Protein AF-A0A2S2NS98-F1 (afdb_monomer_lite)

Secondary structure (DSSP, 8-state):
-PPPP-----HHHHHHHHHHHHH-GGGT-TTSTTTT-HHHHHHHHHHHHHHHT-TT--HHHHHHHHHHHHHHHHHHHHHHHHHHHHHHHS-TTS--PPPP----TTHHHHIIIIITTHHHHHTT-HHHHHHHHHHHHHHH-

Sequence (141 aa):
MSSVINVRLNEKMTLQFVELYRDQRVLWDKEHEAYNKRTERLRAYRRIAEAMSVEGLGVPEVASKIKNIRSTYLQELKKIKDSAQRHLVQSEEEVASAPYVPKLLWFSILDSMIGGAAVKRLYSSPSTADMLVSRMRRLYF

InterPro domains:
  IPR006578 MADF domain [PF10545] (17-88)
  IPR006578 MADF domain [PS51029] (16-112)

pLDDT: mean 80.67, std 16.83, range [39.47, 98.38]

Foldseek 3Di:
DDDQDQDDDDQVLLLVLLVLVLVLCLPAPPPPPCVVPPVSLQVSLQSSQVVSVDPSSHSVNSVVSVVVVLVVLLVLLVQQLVLVVVQVPDPPPDDNDDGDDDPRPSNVVCCVRQVNCQVVCVVVDSVSSVCSSVVSVVRPD

Organism: Schizaphis graminum (NCBI:txid13262)

Structure (mmCIF, N/CA/C/O backbone):
data_AF-A0A2S2NS98-F1
#
_entry.id   AF-A0A2S2NS98-F1
#
loop_
_atom_site.group_PDB
_atom_site.id
_atom_site.type_symbol
_atom_site.label_atom_id
_atom_site.label_alt_id
_atom_site.label_comp_id
_atom_site.label_asym_id
_atom_site.label_entity_id
_atom_site.label_seq_id
_atom_site.pdbx_PDB_ins_code
_atom_site.Cartn_x
_atom_site.Cartn_y
_atom_site.Cartn_z
_atom_site.occupancy
_atom_site.B_iso_or_equiv
_atom_site.auth_seq_id
_atom_site.auth_comp_id
_atom_site.auth_asym_id
_atom_site.auth_atom_id
_atom_site.pdbx_PDB_model_num
ATOM 1 N N . MET A 1 1 ? -1.423 15.894 15.702 1.00 39.47 1 MET A N 1
ATOM 2 C CA . MET A 1 1 ? -1.142 14.989 14.567 1.00 39.47 1 MET A CA 1
ATOM 3 C C . MET A 1 1 ? -0.812 13.639 15.168 1.00 39.47 1 MET A C 1
ATOM 5 O O . MET A 1 1 ? 0.141 13.574 15.929 1.00 39.47 1 MET A O 1
ATOM 9 N N . SER A 1 2 ? -1.627 12.609 14.946 1.00 46.81 2 SER A N 1
ATOM 10 C CA . SER A 1 2 ? -1.326 11.276 15.478 1.00 46.81 2 SER A CA 1
ATOM 11 C C . SER A 1 2 ? -0.110 10.720 14.741 1.00 46.81 2 SER A C 1
ATOM 13 O O . SER A 1 2 ? -0.151 10.572 13.519 1.00 46.81 2 SER A O 1
ATOM 15 N N . SER A 1 3 ? 0.982 10.480 15.461 1.00 62.09 3 SER A N 1
ATOM 16 C CA . SER A 1 3 ? 2.179 9.850 14.908 1.00 62.09 3 SER A CA 1
ATOM 17 C C . SER A 1 3 ? 1.834 8.423 14.492 1.00 62.09 3 SER A C 1
ATOM 19 O O . SER A 1 3 ? 1.443 7.619 15.332 1.00 62.09 3 SER A O 1
ATOM 21 N N . VAL A 1 4 ? 1.945 8.124 13.196 1.00 68.44 4 VAL A N 1
ATOM 22 C CA . VAL A 1 4 ? 1.735 6.768 12.672 1.00 68.44 4 VAL A CA 1
ATOM 23 C C . VAL A 1 4 ? 2.849 5.877 13.209 1.00 68.44 4 VAL A C 1
ATOM 25 O O . VAL A 1 4 ? 4.029 6.164 12.989 1.00 68.44 4 VAL A O 1
ATOM 28 N N . ILE A 1 5 ? 2.485 4.806 13.906 1.00 74.94 5 ILE A N 1
ATOM 29 C CA . ILE A 1 5 ? 3.460 3.867 14.467 1.00 74.94 5 ILE A CA 1
ATOM 30 C C . ILE A 1 5 ? 3.998 2.992 13.331 1.00 74.94 5 ILE A C 1
ATOM 32 O O . ILE A 1 5 ? 3.246 2.424 12.540 1.00 74.94 5 ILE A O 1
ATOM 36 N N . ASN A 1 6 ? 5.320 2.865 13.217 1.00 76.62 6 ASN A N 1
ATOM 37 C CA . ASN A 1 6 ? 5.910 1.986 12.209 1.00 76.62 6 ASN A CA 1
ATOM 38 C C . ASN A 1 6 ? 5.904 0.530 12.700 1.00 76.62 6 ASN A C 1
ATOM 40 O O . ASN A 1 6 ? 6.868 0.061 13.304 1.00 76.62 6 ASN A O 1
ATOM 44 N N . VAL A 1 7 ? 4.809 -0.183 12.434 1.00 85.25 7 VAL A N 1
ATOM 45 C CA . VAL A 1 7 ? 4.681 -1.611 12.751 1.00 85.25 7 VAL A CA 1
ATOM 46 C C . VAL A 1 7 ? 5.543 -2.444 11.794 1.00 85.25 7 VAL A C 1
ATOM 48 O O . VAL A 1 7 ? 5.308 -2.507 10.578 1.00 85.25 7 VAL A O 1
ATOM 51 N N . ARG A 1 8 ? 6.558 -3.119 12.344 1.00 88.75 8 ARG A N 1
ATOM 52 C CA . ARG A 1 8 ? 7.454 -3.991 11.576 1.00 88.75 8 ARG A CA 1
ATOM 53 C C . ARG A 1 8 ? 6.799 -5.355 11.355 1.00 88.75 8 ARG A C 1
ATOM 55 O O . ARG A 1 8 ? 6.670 -6.147 12.277 1.00 88.75 8 ARG A O 1
ATOM 62 N N . LEU A 1 9 ? 6.433 -5.636 10.107 1.00 91.12 9 LEU A N 1
ATOM 63 C CA . LEU A 1 9 ? 5.975 -6.958 9.670 1.00 91.12 9 LEU A CA 1
ATOM 64 C C . LEU A 1 9 ? 7.167 -7.757 9.134 1.00 91.12 9 LEU A C 1
ATOM 66 O O . LEU A 1 9 ? 7.980 -7.208 8.387 1.00 91.12 9 LEU A O 1
ATOM 70 N N . ASN A 1 10 ? 7.260 -9.040 9.488 1.00 93.75 10 ASN A N 1
ATOM 71 C CA . ASN A 1 10 ? 8.194 -9.962 8.839 1.00 93.75 10 ASN A CA 1
ATOM 72 C C . ASN A 1 10 ? 7.695 -10.343 7.430 1.00 93.75 10 ASN A C 1
ATOM 74 O O . ASN A 1 10 ? 6.643 -9.881 6.983 1.00 93.75 10 ASN A O 1
ATOM 78 N N . GLU A 1 11 ? 8.450 -11.170 6.710 1.00 93.19 11 GLU A N 1
ATOM 79 C CA . GLU A 1 11 ? 8.116 -11.541 5.332 1.00 93.19 11 GLU A CA 1
ATOM 80 C C . GLU A 1 11 ? 6.763 -12.260 5.215 1.00 93.19 11 GLU A C 1
ATOM 82 O O . GLU A 1 11 ? 5.924 -11.839 4.419 1.00 93.19 11 GLU A O 1
ATOM 87 N N . LYS A 1 12 ? 6.500 -13.266 6.061 1.00 94.88 12 LYS A N 1
ATOM 88 C CA . LYS A 1 12 ? 5.231 -14.014 6.072 1.00 94.88 12 LYS A CA 1
ATOM 89 C C . LYS A 1 12 ? 4.036 -13.112 6.392 1.00 94.88 12 LYS A C 1
ATOM 91 O O . LYS A 1 12 ? 3.016 -13.175 5.716 1.00 94.88 12 LYS A O 1
ATOM 96 N N . MET A 1 13 ? 4.178 -12.229 7.379 1.00 96.25 13 MET A N 1
ATOM 97 C CA . MET A 1 13 ? 3.144 -11.248 7.725 1.00 96.25 13 MET A CA 1
ATOM 98 C C . MET A 1 13 ? 2.938 -10.221 6.609 1.00 96.25 13 MET A C 1
ATOM 100 O O . MET A 1 13 ? 1.824 -9.764 6.384 1.00 96.25 13 MET A O 1
ATOM 104 N N . THR A 1 14 ? 4.003 -9.843 5.899 1.00 96.62 14 THR A N 1
ATOM 105 C CA . THR A 1 14 ? 3.902 -8.928 4.756 1.00 96.62 14 THR A CA 1
ATOM 106 C C . THR A 1 14 ? 3.187 -9.596 3.584 1.00 96.62 14 THR A C 1
ATOM 108 O O . THR A 1 14 ? 2.382 -8.944 2.925 1.00 96.62 14 THR A O 1
ATOM 111 N N . LEU A 1 15 ? 3.430 -10.889 3.353 1.00 96.38 15 LEU A N 1
ATOM 112 C CA . LEU A 1 15 ? 2.698 -11.679 2.366 1.00 96.38 15 LEU A CA 1
ATOM 113 C C . LEU A 1 15 ? 1.199 -11.717 2.696 1.00 96.38 15 LEU A C 1
ATOM 115 O O . LEU A 1 15 ? 0.396 -11.285 1.874 1.00 96.38 15 LEU A O 1
ATOM 119 N N . GLN A 1 16 ? 0.844 -12.097 3.927 1.00 97.44 16 GLN A N 1
ATOM 120 C CA . GLN A 1 16 ? -0.544 -12.098 4.406 1.00 97.44 16 GLN A CA 1
ATOM 121 C C . GLN A 1 16 ? -1.200 -10.713 4.282 1.00 97.44 16 GLN A C 1
ATOM 123 O O . GLN A 1 16 ? -2.332 -10.584 3.823 1.00 97.44 16 GLN A O 1
ATOM 128 N N . PHE A 1 17 ? -0.480 -9.651 4.653 1.00 97.94 17 PHE A N 1
ATOM 129 C CA . PHE A 1 17 ? -0.969 -8.280 4.517 1.00 97.94 17 PHE A CA 1
ATOM 130 C C . PHE A 1 17 ? -1.323 -7.945 3.063 1.00 97.94 17 PHE A C 1
ATOM 132 O O . PHE A 1 17 ? -2.351 -7.323 2.792 1.00 97.94 17 PHE A O 1
ATOM 139 N N . VAL A 1 18 ? -0.464 -8.342 2.122 1.00 96.94 18 VAL A N 1
ATOM 140 C CA . VAL A 1 18 ? -0.672 -8.096 0.695 1.00 96.94 18 VAL A CA 1
ATOM 141 C C . VAL A 1 18 ? -1.844 -8.912 0.146 1.00 96.94 18 VAL A C 1
ATOM 143 O O . VAL A 1 18 ? -2.606 -8.378 -0.658 1.00 96.94 18 VAL A O 1
ATOM 146 N N . GLU A 1 19 ? -2.044 -10.146 0.605 1.00 97.00 19 GLU A N 1
ATOM 147 C CA . GLU A 1 19 ? -3.219 -10.960 0.256 1.00 97.00 19 GLU A CA 1
ATOM 148 C C . GLU A 1 19 ? -4.521 -10.303 0.729 1.00 97.00 19 GLU A C 1
ATOM 150 O O . GLU A 1 19 ? -5.440 -10.103 -0.062 1.00 97.00 19 GLU A O 1
ATOM 155 N N . LEU A 1 20 ? -4.574 -9.849 1.983 1.00 97.94 20 LEU A N 1
ATOM 156 C CA . LEU A 1 20 ? -5.735 -9.123 2.505 1.00 97.94 20 LEU A CA 1
ATOM 157 C C . LEU A 1 20 ? -5.988 -7.828 1.727 1.00 97.94 20 LEU A C 1
ATOM 159 O O . LEU A 1 20 ? -7.129 -7.482 1.425 1.00 97.94 20 LEU A O 1
ATOM 163 N N . TYR A 1 21 ? -4.923 -7.107 1.375 1.00 97.00 21 TYR A N 1
ATOM 164 C CA . TYR A 1 21 ? -5.012 -5.902 0.557 1.00 97.00 21 TYR A CA 1
ATOM 165 C C . TYR A 1 21 ? -5.521 -6.191 -0.866 1.00 97.00 21 TYR A C 1
ATOM 167 O O . TYR A 1 21 ? -6.345 -5.421 -1.369 1.00 97.00 21 TYR A O 1
AT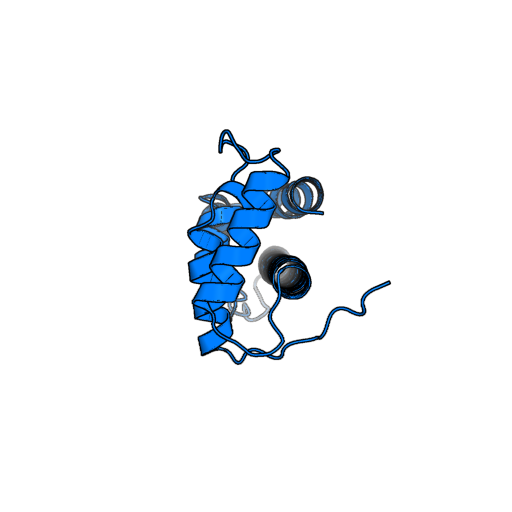OM 175 N N . ARG A 1 22 ? -5.099 -7.300 -1.493 1.00 95.44 22 ARG A N 1
ATOM 176 C CA . ARG A 1 22 ? -5.625 -7.770 -2.786 1.00 95.44 22 ARG A CA 1
ATOM 177 C C . ARG A 1 22 ? -7.134 -7.905 -2.750 1.00 95.44 22 ARG A C 1
ATOM 179 O O . ARG A 1 22 ? -7.815 -7.386 -3.636 1.00 95.44 22 ARG A O 1
ATOM 186 N N . ASP A 1 23 ? -7.646 -8.539 -1.709 1.00 95.75 23 ASP A N 1
ATOM 187 C CA . ASP A 1 23 ? -9.064 -8.872 -1.610 1.00 95.75 23 ASP A CA 1
ATOM 188 C C . ASP A 1 23 ? -9.938 -7.622 -1.375 1.00 95.75 23 ASP A C 1
ATOM 190 O O . ASP A 1 23 ? -11.135 -7.613 -1.659 1.00 95.75 23 ASP A O 1
ATOM 194 N N . GLN A 1 24 ? -9.341 -6.504 -0.948 1.00 96.00 24 GLN A N 1
ATOM 195 C CA . GLN A 1 24 ? -10.014 -5.210 -0.829 1.00 96.00 24 GLN A CA 1
ATOM 196 C C . GLN A 1 24 ? -9.946 -4.386 -2.130 1.00 96.00 24 GLN A C 1
ATOM 198 O O . GLN A 1 24 ? -9.322 -3.320 -2.164 1.00 96.00 24 GLN A O 1
ATOM 203 N N . ARG A 1 25 ? -10.641 -4.827 -3.193 1.00 94.12 25 ARG A N 1
ATOM 204 C CA . ARG A 1 25 ? -10.687 -4.149 -4.516 1.00 94.12 25 ARG A CA 1
ATOM 205 C C . ARG A 1 25 ? -10.933 -2.643 -4.442 1.00 94.12 25 ARG A C 1
ATOM 207 O O . ARG A 1 25 ? -10.254 -1.881 -5.121 1.00 94.12 25 ARG A O 1
ATOM 214 N N . VAL A 1 26 ? -11.809 -2.192 -3.543 1.00 94.81 26 VAL A N 1
ATOM 215 C CA . VAL A 1 26 ? -12.102 -0.764 -3.307 1.00 94.81 26 VAL A CA 1
ATOM 216 C C . VAL A 1 26 ? -10.860 0.107 -3.039 1.00 94.81 26 VAL A C 1
ATOM 218 O O . VAL A 1 26 ? -10.911 1.326 -3.182 1.00 94.81 26 VAL A O 1
ATOM 221 N N . LEU A 1 27 ? -9.733 -0.488 -2.637 1.00 93.19 27 LEU A N 1
ATOM 222 C CA . LEU A 1 27 ? -8.491 0.224 -2.345 1.00 93.19 27 LEU A CA 1
ATOM 223 C C . LEU A 1 27 ? -7.575 0.419 -3.559 1.00 93.19 27 LEU A C 1
ATOM 225 O O . LEU A 1 27 ? -6.664 1.251 -3.481 1.00 93.19 27 LEU A O 1
ATOM 229 N N . TRP A 1 28 ? -7.756 -0.335 -4.645 1.00 90.94 28 TRP A N 1
ATOM 230 C CA . TRP A 1 28 ? -6.802 -0.366 -5.762 1.00 90.94 28 TRP A CA 1
ATOM 231 C C . TRP A 1 28 ? -7.433 -0.436 -7.153 1.00 90.94 28 TRP A C 1
ATOM 233 O O . TRP A 1 28 ? -6.798 0.009 -8.112 1.00 90.94 28 TRP A O 1
ATOM 243 N N . ASP A 1 29 ? -8.656 -0.943 -7.253 1.00 89.38 29 ASP A N 1
ATOM 244 C CA . ASP A 1 29 ? -9.395 -1.118 -8.493 1.00 89.38 29 ASP A CA 1
ATOM 245 C C . ASP A 1 29 ? -10.270 0.107 -8.780 1.00 89.38 29 ASP A C 1
ATOM 247 O O . ASP A 1 29 ? -11.216 0.398 -8.048 1.00 89.38 29 ASP A O 1
ATOM 251 N N . LYS A 1 30 ? -9.951 0.824 -9.860 1.00 86.25 30 LYS A N 1
ATOM 252 C CA . LYS A 1 30 ? -10.648 2.056 -10.265 1.00 86.25 30 LYS A CA 1
ATOM 253 C C . LYS A 1 30 ? -12.016 1.799 -10.880 1.00 86.25 30 LYS A C 1
ATOM 255 O O . LYS A 1 30 ? -12.831 2.715 -10.905 1.00 86.25 30 LYS A O 1
ATOM 260 N N . GLU A 1 31 ? -12.247 0.588 -11.373 1.00 88.38 31 GLU A N 1
ATOM 261 C CA . GLU A 1 31 ? -13.532 0.171 -11.934 1.00 88.38 31 GLU A CA 1
ATOM 262 C C . GLU A 1 31 ? -14.501 -0.268 -10.831 1.00 88.38 31 GLU A C 1
ATOM 264 O O . GLU A 1 31 ? -15.700 -0.402 -11.062 1.00 88.38 31 GLU A O 1
ATOM 269 N N . HIS A 1 32 ? -14.007 -0.441 -9.601 1.00 89.19 32 HIS A N 1
ATOM 270 C CA . HIS A 1 32 ? -14.851 -0.721 -8.454 1.00 89.19 32 HIS A CA 1
ATOM 271 C C . HIS A 1 32 ? -15.758 0.482 -8.149 1.00 89.19 32 HIS A C 1
ATOM 273 O O . HIS A 1 32 ? -15.286 1.573 -7.828 1.00 89.19 32 HIS A O 1
ATOM 279 N N . GLU A 1 33 ? -17.073 0.267 -8.142 1.00 93.75 33 GLU A N 1
ATOM 280 C CA . GLU A 1 33 ? -18.101 1.301 -7.918 1.00 93.75 33 GLU A CA 1
ATOM 281 C C . GLU A 1 33 ? -17.874 2.170 -6.666 1.00 93.75 33 GLU A C 1
ATOM 283 O O . GLU A 1 33 ? -18.187 3.361 -6.626 1.00 93.75 33 GLU A O 1
ATOM 288 N N . ALA A 1 34 ? -17.306 1.580 -5.616 1.00 93.62 34 ALA A N 1
ATOM 289 C CA . ALA A 1 34 ? -17.009 2.262 -4.364 1.00 93.62 34 AL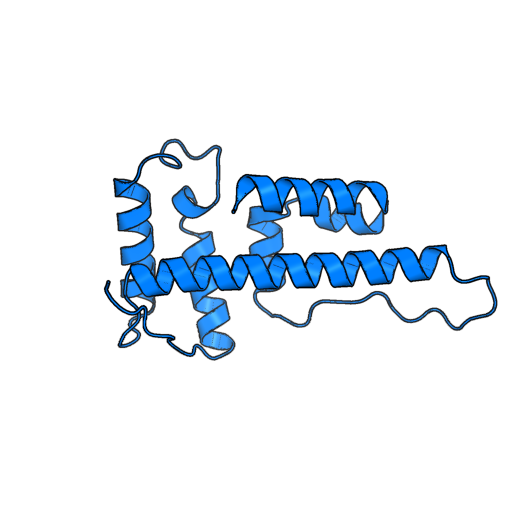A A CA 1
ATOM 290 C C . ALA A 1 34 ? -15.601 2.882 -4.272 1.00 93.62 34 ALA A C 1
ATOM 292 O O . ALA A 1 34 ? -15.259 3.394 -3.208 1.00 93.62 34 ALA A O 1
ATOM 293 N N . TYR A 1 35 ? -14.775 2.856 -5.325 1.00 88.25 35 TYR A N 1
ATOM 294 C CA . TYR A 1 35 ? -13.362 3.273 -5.266 1.00 88.25 35 TYR A CA 1
ATOM 295 C C . TYR A 1 35 ? -13.169 4.690 -4.691 1.00 88.25 35 TYR A C 1
ATOM 297 O O . TYR A 1 35 ? -12.305 4.929 -3.846 1.00 88.25 35 TYR A O 1
ATOM 305 N N . ASN A 1 36 ? -14.039 5.630 -5.075 1.00 87.25 36 ASN A N 1
ATOM 306 C CA . ASN A 1 36 ? -13.997 7.017 -4.597 1.00 87.25 36 ASN A CA 1
ATOM 307 C C . ASN A 1 36 ? -14.751 7.242 -3.271 1.00 87.25 36 ASN A C 1
ATOM 309 O O . ASN A 1 36 ? -14.716 8.341 -2.713 1.00 87.25 36 ASN A O 1
ATOM 313 N N . LYS A 1 37 ? -15.420 6.219 -2.722 1.00 94.56 37 LYS A N 1
ATOM 314 C CA . LYS A 1 37 ? -16.182 6.332 -1.472 1.00 94.56 37 LYS A CA 1
ATOM 315 C C . LYS A 1 37 ? -15.231 6.236 -0.277 1.00 94.56 37 LYS A C 1
ATOM 317 O O . LYS A 1 37 ? -14.799 5.153 0.119 1.00 94.56 37 LYS A O 1
ATOM 322 N N . ARG A 1 38 ? -14.941 7.384 0.349 1.00 94.44 38 ARG A N 1
ATOM 323 C CA . ARG A 1 38 ? -14.071 7.486 1.541 1.00 94.44 38 ARG A CA 1
ATOM 324 C C . ARG A 1 38 ? -14.465 6.499 2.644 1.00 94.44 38 ARG A C 1
ATOM 326 O O . ARG A 1 38 ? -13.591 5.869 3.235 1.00 94.44 38 ARG A O 1
ATOM 333 N N . THR A 1 39 ? -15.762 6.353 2.903 1.00 96.81 39 THR A N 1
ATOM 334 C CA . THR A 1 39 ? -16.290 5.462 3.944 1.00 96.81 39 THR A CA 1
ATOM 335 C C . THR A 1 39 ? -15.980 3.995 3.656 1.00 96.81 39 THR A C 1
ATOM 337 O O . THR A 1 39 ? -15.542 3.284 4.557 1.00 96.81 39 THR A O 1
ATOM 340 N N . GLU A 1 40 ? -16.114 3.548 2.406 1.00 96.62 40 GLU A N 1
ATOM 341 C CA . GLU A 1 40 ? -15.819 2.157 2.034 1.00 96.62 40 GLU A CA 1
ATOM 342 C C . GLU A 1 40 ? -14.327 1.850 2.094 1.00 96.62 40 GLU A C 1
ATOM 344 O O . GLU A 1 40 ? -13.927 0.804 2.606 1.00 96.62 40 GLU A O 1
ATOM 349 N N . ARG A 1 41 ? -13.481 2.798 1.677 1.00 95.81 41 ARG A N 1
ATOM 350 C CA . ARG A 1 41 ? -12.028 2.674 1.851 1.00 95.81 41 ARG A CA 1
ATOM 351 C C . ARG A 1 41 ? -11.635 2.566 3.323 1.00 95.81 41 ARG A C 1
ATOM 353 O O . ARG A 1 41 ? -10.794 1.744 3.674 1.00 95.81 41 ARG A O 1
ATOM 360 N N . LEU A 1 42 ? -12.265 3.359 4.193 1.00 97.12 42 LEU A N 1
ATOM 361 C CA . LEU A 1 42 ? -12.027 3.300 5.635 1.00 97.12 42 LEU A CA 1
ATOM 362 C C . LEU A 1 42 ? -12.433 1.940 6.223 1.00 97.12 42 LEU A C 1
ATOM 364 O O . LEU A 1 42 ? -11.688 1.380 7.024 1.00 97.12 42 LEU A O 1
ATOM 368 N N . ARG A 1 43 ? -13.577 1.388 5.799 1.00 97.88 43 ARG A N 1
ATOM 369 C CA . ARG A 1 43 ? -14.012 0.036 6.187 1.00 97.88 43 ARG A CA 1
ATOM 370 C C . ARG A 1 43 ? -13.031 -1.031 5.708 1.00 97.88 43 ARG A C 1
ATOM 372 O O . ARG A 1 43 ? -12.694 -1.921 6.477 1.00 97.88 43 ARG A O 1
ATOM 379 N N . ALA A 1 44 ? -12.525 -0.915 4.484 1.00 97.88 44 ALA A N 1
ATOM 380 C CA . ALA A 1 44 ? -11.523 -1.835 3.957 1.00 97.88 44 ALA A CA 1
ATOM 381 C C . ALA A 1 44 ? -10.211 -1.803 4.758 1.00 97.88 44 ALA A C 1
ATOM 383 O O . ALA A 1 44 ? -9.671 -2.860 5.073 1.00 97.88 44 ALA A O 1
ATOM 384 N N . TYR A 1 45 ? -9.727 -0.620 5.156 1.00 97.88 45 TYR A N 1
ATOM 385 C CA . TYR A 1 45 ? -8.556 -0.522 6.034 1.00 97.88 45 TYR A CA 1
ATOM 386 C C . TYR A 1 45 ? -8.782 -1.177 7.398 1.00 97.88 45 TYR A C 1
ATOM 388 O O . TYR A 1 45 ? -7.888 -1.862 7.885 1.00 97.88 45 TYR A O 1
ATOM 396 N N . ARG A 1 46 ? -9.972 -1.007 7.991 1.00 98.00 46 ARG A N 1
ATOM 397 C CA . ARG A 1 46 ? -10.329 -1.674 9.254 1.00 98.00 46 ARG A CA 1
ATOM 398 C C . ARG A 1 46 ? -10.342 -3.191 9.115 1.00 98.00 46 ARG A C 1
ATOM 400 O O . ARG A 1 46 ? -9.704 -3.852 9.917 1.00 98.00 46 ARG A O 1
ATOM 407 N N . ARG A 1 47 ? -10.955 -3.725 8.051 1.00 98.38 47 ARG A N 1
ATOM 408 C CA . ARG A 1 47 ? -10.965 -5.173 7.786 1.00 98.38 47 ARG A CA 1
ATOM 409 C C . ARG A 1 47 ? -9.556 -5.761 7.702 1.00 98.38 47 ARG A C 1
ATOM 411 O O . ARG A 1 47 ? -9.317 -6.830 8.246 1.00 98.38 47 ARG A O 1
ATOM 418 N N . ILE A 1 48 ? -8.618 -5.063 7.055 1.00 98.19 48 ILE A N 1
ATOM 419 C CA . ILE A 1 48 ? -7.213 -5.502 6.997 1.00 98.19 48 ILE A CA 1
ATOM 420 C C . ILE A 1 48 ? -6.571 -5.459 8.390 1.00 98.19 48 ILE A C 1
ATOM 422 O O . ILE A 1 48 ? -5.911 -6.419 8.774 1.00 98.19 48 ILE A O 1
ATOM 426 N N . ALA A 1 49 ? -6.756 -4.370 9.145 1.00 97.56 49 ALA A N 1
ATOM 427 C CA . ALA A 1 49 ? -6.214 -4.233 10.500 1.00 97.56 49 ALA A CA 1
ATOM 428 C C . ALA A 1 49 ? -6.714 -5.351 11.434 1.00 97.56 49 ALA A C 1
ATOM 430 O O . ALA A 1 49 ? -5.913 -6.017 12.087 1.00 97.56 49 ALA A O 1
ATOM 431 N N . GLU A 1 50 ? -8.026 -5.594 11.436 1.00 97.50 50 GLU A N 1
ATOM 432 C CA . GLU A 1 50 ? -8.686 -6.634 12.231 1.00 97.50 50 GLU A CA 1
ATOM 433 C C . GLU A 1 50 ? -8.208 -8.036 11.834 1.00 97.50 50 GLU A C 1
ATOM 435 O O . GLU A 1 50 ? -7.831 -8.820 12.699 1.00 97.50 50 GLU A O 1
ATOM 440 N N . ALA A 1 51 ? -8.141 -8.336 10.533 1.00 97.75 51 ALA A N 1
ATOM 441 C CA . ALA A 1 51 ? -7.705 -9.645 10.042 1.00 97.75 51 ALA A CA 1
ATOM 442 C C . ALA A 1 51 ? -6.214 -9.928 10.290 1.00 97.75 51 ALA A C 1
ATOM 444 O O . ALA A 1 51 ? -5.820 -11.083 10.439 1.00 97.75 51 ALA A O 1
ATOM 445 N N . MET A 1 52 ? -5.376 -8.888 10.332 1.00 96.50 52 MET A N 1
ATOM 446 C CA . MET A 1 52 ? -3.969 -9.024 10.708 1.00 96.50 52 MET A CA 1
ATOM 447 C C . MET A 1 52 ? -3.806 -9.298 12.206 1.00 96.50 52 MET A C 1
ATOM 449 O O . MET A 1 52 ? -2.867 -9.994 12.584 1.00 96.50 52 MET A O 1
ATOM 453 N N . SER A 1 53 ? -4.698 -8.758 13.049 1.00 94.31 53 SER A N 1
ATOM 454 C CA . SER A 1 53 ? -4.671 -8.912 14.510 1.00 94.31 53 SER A CA 1
ATOM 455 C C . SER A 1 53 ? -3.294 -8.603 15.131 1.00 94.31 53 SER A C 1
ATOM 457 O O . SER A 1 53 ? -2.833 -9.292 16.042 1.00 94.31 53 SER A O 1
ATOM 459 N N . VAL A 1 54 ? -2.617 -7.567 14.620 1.00 94.19 54 VAL A N 1
ATOM 460 C CA . VAL A 1 54 ? -1.292 -7.123 15.085 1.00 94.19 54 VAL A CA 1
ATOM 461 C C . VAL A 1 54 ? -1.440 -5.886 15.961 1.00 94.19 54 VAL A C 1
ATOM 463 O O . VAL A 1 54 ? -2.065 -4.903 15.561 1.00 94.19 54 VAL A O 1
ATOM 466 N N . GLU A 1 55 ? -0.816 -5.908 17.136 1.00 91.81 55 GLU A N 1
ATOM 467 C CA . GLU A 1 55 ? -0.803 -4.764 18.044 1.00 91.81 55 GLU A CA 1
ATOM 468 C C . GLU A 1 55 ? -0.198 -3.517 17.374 1.00 91.81 55 GLU A C 1
ATOM 470 O O . GLU A 1 55 ? 0.820 -3.577 16.681 1.00 91.81 55 GLU A O 1
ATOM 475 N N . GLY A 1 56 ? -0.862 -2.373 17.547 1.00 90.19 56 GLY A N 1
ATOM 476 C CA . GLY A 1 56 ? -0.453 -1.101 16.949 1.00 90.19 56 GLY A CA 1
ATOM 477 C C . GLY A 1 56 ? -0.748 -0.962 15.451 1.00 90.19 56 GLY A C 1
ATOM 478 O O . GLY A 1 56 ? -0.519 0.113 14.902 1.00 90.19 56 GLY A O 1
ATOM 479 N N . LEU A 1 57 ? -1.278 -1.990 14.774 1.00 93.25 57 LEU A N 1
ATOM 480 C CA . LEU A 1 57 ? -1.635 -1.916 13.355 1.00 93.25 57 LEU A CA 1
ATOM 481 C C . LEU A 1 57 ? -3.070 -1.397 13.173 1.00 93.25 57 LEU A C 1
ATOM 483 O O . LEU A 1 57 ? -4.000 -2.160 12.927 1.00 93.25 57 LEU A O 1
ATOM 487 N N . GLY A 1 58 ? -3.250 -0.081 13.285 1.00 95.00 58 GLY A N 1
ATOM 488 C CA . GLY A 1 58 ? -4.524 0.592 13.045 1.00 95.00 58 GLY A CA 1
ATOM 489 C C . GLY A 1 58 ? -4.762 0.965 11.579 1.00 95.00 58 GLY A C 1
ATOM 490 O O . GLY A 1 58 ? -3.956 0.715 10.682 1.00 95.00 58 GLY A O 1
ATOM 491 N N . VAL A 1 59 ? -5.893 1.627 11.317 1.00 95.62 59 VAL A N 1
ATOM 492 C CA . VAL A 1 59 ? -6.226 2.172 9.987 1.00 95.62 59 VAL A CA 1
ATOM 493 C C . VAL A 1 59 ? -5.110 3.062 9.405 1.00 95.62 59 VAL A C 1
ATOM 495 O O . VAL A 1 59 ? -4.786 2.879 8.225 1.00 95.62 59 VAL A O 1
ATOM 498 N N . PRO A 1 60 ? -4.531 4.030 10.151 1.00 94.62 60 PRO A N 1
ATOM 499 C CA . PRO A 1 60 ? -3.451 4.868 9.628 1.00 94.62 60 PRO A CA 1
ATOM 500 C C . PRO A 1 60 ? -2.219 4.051 9.229 1.00 94.62 60 PRO A C 1
ATOM 502 O O . PRO A 1 60 ? -1.623 4.297 8.177 1.00 94.62 60 PRO A O 1
ATOM 505 N N . GLU A 1 61 ? -1.874 3.043 10.027 1.00 95.44 61 GLU A N 1
ATOM 506 C CA . GLU A 1 61 ? -0.733 2.163 9.804 1.00 95.44 61 GLU A CA 1
ATOM 507 C C . GLU A 1 61 ? -0.956 1.265 8.589 1.00 95.44 61 GLU A C 1
ATOM 509 O O . GLU A 1 61 ? -0.060 1.148 7.754 1.00 95.44 61 GLU A O 1
ATOM 514 N N . VAL A 1 62 ? -2.162 0.715 8.408 1.00 96.50 62 VAL A N 1
ATOM 515 C CA . VAL A 1 62 ? -2.541 -0.029 7.195 1.00 96.50 62 VAL A CA 1
ATOM 516 C C . VAL A 1 62 ? -2.407 0.854 5.952 1.00 96.50 62 VAL A C 1
ATOM 518 O O . VAL A 1 62 ? -1.793 0.446 4.963 1.00 96.50 62 VAL A O 1
ATOM 521 N N . ALA A 1 63 ? -2.941 2.078 5.983 1.00 94.25 63 ALA A N 1
ATOM 522 C CA . ALA A 1 63 ? -2.856 2.999 4.849 1.00 94.25 63 ALA A CA 1
ATOM 523 C C . ALA A 1 63 ? -1.396 3.363 4.516 1.00 94.25 63 ALA A C 1
ATOM 525 O O . ALA A 1 63 ? -0.999 3.346 3.346 1.00 94.25 63 ALA A O 1
ATOM 526 N N . SER A 1 64 ? -0.584 3.635 5.542 1.00 93.94 64 SER A N 1
ATOM 527 C CA . SER A 1 64 ? 0.854 3.890 5.409 1.00 93.94 64 SER A CA 1
ATOM 528 C C . SER A 1 64 ? 1.596 2.673 4.846 1.00 93.94 64 SER A C 1
ATOM 530 O O . SER A 1 64 ? 2.388 2.793 3.907 1.00 93.94 64 SER A O 1
ATOM 532 N N . LYS A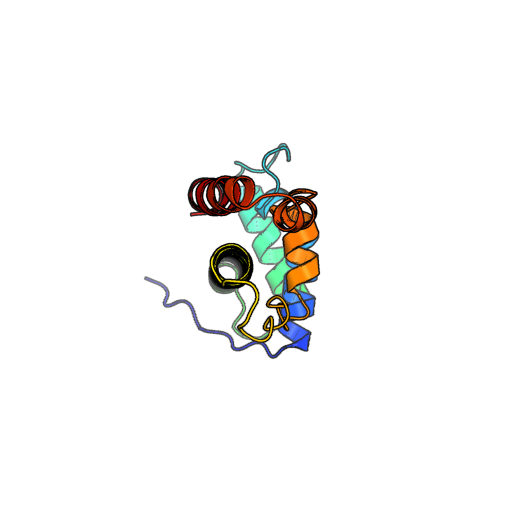 1 65 ? 1.280 1.469 5.333 1.00 94.94 65 LYS A N 1
ATOM 533 C CA . LYS A 1 65 ? 1.884 0.220 4.865 1.00 94.94 65 LYS A CA 1
ATOM 534 C C . LYS A 1 65 ? 1.554 -0.056 3.400 1.00 94.94 65 LYS A C 1
ATOM 536 O O . LYS A 1 65 ? 2.463 -0.398 2.650 1.00 94.94 65 LYS A O 1
ATOM 541 N N . ILE A 1 66 ? 0.314 0.175 2.960 1.00 94.75 66 ILE A N 1
ATOM 542 C CA . ILE A 1 66 ? -0.069 0.076 1.540 1.00 94.75 66 ILE A CA 1
ATOM 543 C C . ILE A 1 66 ? 0.750 1.046 0.684 1.00 94.75 66 ILE A C 1
ATOM 545 O O . ILE A 1 66 ? 1.251 0.656 -0.371 1.00 94.75 66 ILE A O 1
ATOM 549 N N . LYS A 1 67 ? 0.931 2.296 1.131 1.00 91.31 67 LYS A N 1
ATOM 550 C CA . LYS A 1 67 ? 1.769 3.276 0.422 1.00 91.31 67 LYS A CA 1
ATOM 551 C C . LYS A 1 67 ? 3.215 2.790 0.296 1.00 91.31 67 LYS A C 1
ATOM 553 O O . LYS A 1 67 ? 3.785 2.860 -0.792 1.00 91.31 67 LYS A O 1
ATOM 558 N N . ASN A 1 68 ? 3.787 2.257 1.374 1.00 92.81 68 ASN A N 1
ATOM 559 C CA . ASN A 1 68 ? 5.147 1.717 1.373 1.00 92.81 68 ASN A CA 1
ATOM 560 C C . ASN A 1 68 ? 5.278 0.519 0.427 1.00 92.81 68 ASN A C 1
ATOM 562 O O . ASN A 1 68 ? 6.183 0.496 -0.398 1.00 92.81 68 ASN A O 1
ATOM 566 N N . ILE A 1 69 ? 4.329 -0.418 0.476 1.00 93.62 69 ILE A N 1
ATOM 567 C CA . ILE A 1 69 ? 4.277 -1.592 -0.403 1.00 93.62 69 ILE A CA 1
ATOM 568 C C . ILE A 1 69 ? 4.211 -1.184 -1.883 1.00 93.62 69 ILE A C 1
ATOM 570 O O . ILE A 1 69 ? 4.982 -1.689 -2.698 1.00 93.62 69 ILE A O 1
ATOM 574 N N . ARG A 1 70 ? 3.371 -0.201 -2.234 1.00 91.25 70 ARG A N 1
ATOM 575 C CA . ARG A 1 70 ? 3.313 0.360 -3.596 1.00 91.25 70 ARG A CA 1
ATOM 576 C C . ARG A 1 70 ? 4.619 1.042 -4.001 1.00 91.25 70 ARG A C 1
ATOM 578 O O . ARG A 1 70 ? 5.063 0.879 -5.131 1.00 91.25 70 ARG A O 1
ATOM 585 N N . SER A 1 71 ? 5.241 1.793 -3.093 1.00 89.75 71 SER A N 1
ATOM 586 C CA . SER A 1 71 ? 6.532 2.443 -3.344 1.00 89.75 71 SER A CA 1
ATOM 587 C C . SER A 1 71 ? 7.625 1.415 -3.644 1.00 89.75 71 SER A C 1
ATOM 589 O O . SER A 1 71 ? 8.307 1.523 -4.663 1.00 89.75 71 SER A O 1
ATOM 591 N N . THR A 1 72 ? 7.739 0.372 -2.816 1.00 92.31 72 THR A N 1
ATOM 592 C CA . THR A 1 72 ? 8.682 -0.730 -3.033 1.00 92.31 72 THR A CA 1
ATOM 593 C C . THR A 1 72 ? 8.404 -1.431 -4.359 1.00 92.31 72 THR A C 1
ATOM 595 O O . THR A 1 72 ? 9.322 -1.611 -5.147 1.00 92.31 72 THR A O 1
ATOM 598 N N . TYR A 1 73 ? 7.143 -1.732 -4.674 1.00 90.81 73 TYR A N 1
ATOM 599 C CA . TYR A 1 73 ? 6.770 -2.318 -5.962 1.00 90.81 73 TYR A CA 1
ATOM 600 C C . TYR A 1 73 ? 7.229 -1.477 -7.167 1.00 90.81 73 TYR A C 1
ATOM 602 O O . TYR A 1 73 ? 7.816 -2.005 -8.109 1.00 90.81 73 TYR A O 1
ATOM 610 N N . LEU A 1 74 ? 7.048 -0.153 -7.126 1.00 86.50 74 LEU A N 1
ATOM 611 C CA . LEU A 1 74 ? 7.526 0.737 -8.190 1.00 86.50 74 LEU A CA 1
ATOM 612 C C . LEU A 1 74 ? 9.055 0.760 -8.313 1.00 86.50 74 LEU A C 1
ATOM 614 O O . LEU A 1 74 ? 9.579 0.910 -9.418 1.00 86.50 74 LEU A O 1
ATOM 618 N N . GLN A 1 75 ? 9.777 0.636 -7.199 1.00 89.44 75 GLN A N 1
ATOM 619 C CA . GLN A 1 75 ? 11.238 0.532 -7.214 1.00 89.44 75 GLN A CA 1
ATOM 620 C C . GLN A 1 75 ? 11.689 -0.779 -7.862 1.00 89.44 75 GLN A C 1
ATOM 622 O O . GLN A 1 75 ? 12.616 -0.770 -8.666 1.00 89.44 75 GLN A O 1
ATOM 627 N N . GLU A 1 76 ? 11.010 -1.884 -7.566 1.00 90.31 76 GLU A N 1
ATOM 628 C CA . GLU A 1 76 ? 11.268 -3.184 -8.189 1.00 90.31 76 GLU A CA 1
ATOM 629 C C . GLU A 1 76 ? 10.994 -3.153 -9.699 1.00 90.31 76 GLU A C 1
ATOM 631 O O . GLU A 1 76 ? 11.840 -3.586 -10.479 1.00 90.31 76 GLU A O 1
ATOM 636 N N . LEU A 1 77 ? 9.889 -2.534 -10.138 1.00 85.50 77 LEU A N 1
ATOM 637 C CA . LEU A 1 77 ? 9.623 -2.315 -11.567 1.00 85.50 77 LEU A CA 1
ATOM 638 C C . LEU A 1 77 ? 10.721 -1.493 -12.249 1.00 85.50 77 LEU A C 1
ATOM 640 O O . LEU A 1 77 ? 11.102 -1.791 -13.381 1.00 85.50 77 LEU A O 1
ATOM 644 N N . LYS A 1 78 ? 11.260 -0.476 -11.566 1.00 85.06 78 LYS A N 1
ATOM 645 C CA . LYS A 1 78 ? 12.387 0.302 -12.089 1.00 85.06 78 LYS A CA 1
ATOM 646 C C . LYS A 1 78 ? 13.637 -0.569 -12.248 1.00 85.06 78 LYS A C 1
ATOM 648 O O . LYS A 1 78 ? 14.271 -0.510 -13.292 1.00 85.06 78 LYS A O 1
ATOM 653 N N . LYS A 1 79 ? 13.963 -1.419 -11.269 1.00 87.19 79 LYS A N 1
ATOM 654 C CA . LYS A 1 79 ? 15.107 -2.346 -11.367 1.00 87.19 79 LYS A CA 1
ATOM 655 C C . LYS A 1 79 ? 14.954 -3.325 -12.534 1.00 87.19 79 LYS A C 1
ATOM 657 O O . LYS A 1 79 ? 15.927 -3.550 -13.251 1.00 87.19 79 LYS A O 1
ATOM 662 N N . ILE A 1 80 ? 13.746 -3.860 -12.748 1.00 83.69 80 ILE A N 1
ATOM 663 C CA . ILE A 1 80 ? 13.427 -4.707 -13.911 1.00 83.69 80 ILE A CA 1
ATOM 664 C C . ILE A 1 80 ? 13.690 -3.934 -15.208 1.00 83.69 80 ILE A C 1
ATOM 666 O O . ILE A 1 80 ? 14.415 -4.417 -16.076 1.00 83.69 80 ILE A O 1
ATOM 670 N N . LYS A 1 81 ? 13.149 -2.714 -15.324 1.00 79.69 81 LYS A N 1
ATOM 671 C CA . LYS A 1 81 ? 13.343 -1.852 -16.496 1.00 79.69 81 LYS A CA 1
ATOM 672 C C . LYS A 1 81 ? 14.824 -1.579 -16.763 1.00 79.69 81 LYS A C 1
ATOM 674 O O . LYS A 1 81 ? 15.291 -1.799 -17.876 1.00 79.69 81 LYS A O 1
ATOM 679 N N . ASP A 1 82 ? 15.550 -1.111 -15.753 1.00 82.00 82 ASP A N 1
ATOM 680 C CA . ASP A 1 82 ? 16.956 -0.733 -15.882 1.00 82.00 82 ASP A CA 1
ATOM 681 C C . ASP A 1 82 ? 17.804 -1.958 -16.281 1.00 82.00 82 ASP A C 1
ATOM 683 O O . ASP A 1 82 ? 18.745 -1.837 -17.062 1.00 82.00 82 ASP A O 1
ATOM 687 N N . SER A 1 83 ? 17.450 -3.156 -15.795 1.00 79.69 83 SER A N 1
ATOM 688 C CA . SER A 1 83 ? 18.076 -4.414 -16.218 1.00 79.69 83 SER A CA 1
ATOM 689 C C . SER A 1 83 ? 17.803 -4.755 -17.680 1.00 79.69 83 SER A C 1
ATOM 691 O O . SER A 1 83 ? 18.725 -5.168 -18.376 1.00 79.69 83 SER A O 1
ATOM 693 N N . ALA A 1 84 ? 16.567 -4.580 -18.149 1.00 73.94 84 ALA A N 1
ATOM 694 C CA . ALA A 1 84 ? 16.208 -4.843 -19.539 1.00 73.94 84 ALA A CA 1
ATOM 695 C C . ALA A 1 84 ? 16.883 -3.853 -20.502 1.00 73.94 84 ALA A C 1
ATOM 697 O O . ALA A 1 84 ? 17.331 -4.244 -21.573 1.00 73.94 84 ALA A O 1
ATOM 698 N N . GLN A 1 85 ? 17.005 -2.578 -20.115 1.00 72.12 85 GLN A N 1
ATOM 699 C CA . GLN A 1 85 ? 17.678 -1.568 -20.936 1.00 72.12 85 GLN A CA 1
ATOM 700 C C . GLN A 1 85 ? 19.176 -1.840 -21.090 1.00 72.12 85 GLN A C 1
ATOM 702 O O . GLN A 1 85 ? 19.689 -1.709 -22.195 1.00 72.12 85 GLN A O 1
ATOM 707 N N . ARG A 1 86 ? 19.872 -2.264 -20.024 1.00 71.75 86 ARG A N 1
ATOM 708 C CA . ARG A 1 86 ? 21.297 -2.638 -20.118 1.00 71.75 86 ARG A CA 1
ATOM 709 C C . ARG A 1 86 ? 21.533 -3.767 -21.120 1.00 71.75 86 ARG A C 1
ATOM 711 O O . ARG A 1 86 ? 22.474 -3.687 -21.898 1.00 71.75 86 ARG A O 1
ATOM 718 N N . HIS A 1 87 ? 20.632 -4.749 -21.160 1.00 63.69 87 HIS A N 1
ATOM 719 C CA . HIS A 1 87 ? 20.726 -5.876 -22.088 1.00 63.69 87 HIS A CA 1
ATOM 720 C C . HIS A 1 87 ? 20.595 -5.473 -23.568 1.00 63.69 87 HIS A C 1
ATOM 722 O O . HIS A 1 87 ? 21.108 -6.168 -24.431 1.00 63.69 87 HIS A O 1
ATOM 728 N N . LEU A 1 88 ? 19.936 -4.351 -23.874 1.00 64.81 88 LEU A N 1
ATOM 729 C CA . LEU A 1 88 ? 19.778 -3.864 -25.252 1.00 64.81 88 LEU A CA 1
ATOM 730 C C . LEU A 1 88 ? 20.936 -2.984 -25.735 1.00 64.81 88 LEU A C 1
ATOM 732 O O . LEU A 1 88 ? 21.041 -2.732 -26.931 1.00 64.81 88 LEU A O 1
ATOM 736 N N . VAL A 1 89 ? 21.748 -2.460 -24.814 1.00 61.06 89 VAL A N 1
ATOM 737 C CA . VAL A 1 89 ? 2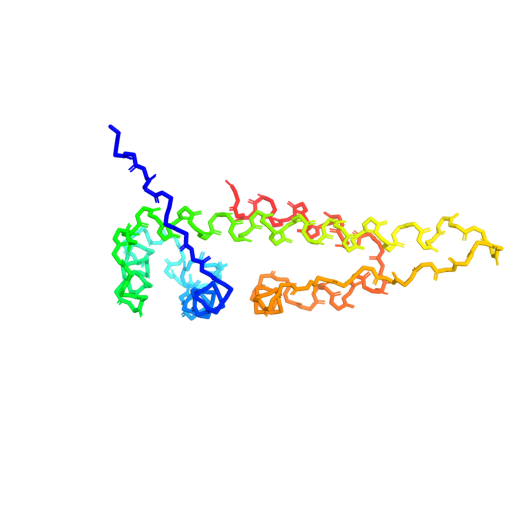2.822 -1.495 -25.108 1.00 61.06 89 VAL A CA 1
ATOM 738 C C . VAL A 1 89 ? 24.203 -2.161 -25.078 1.00 61.06 89 VAL A C 1
ATOM 740 O O . VAL A 1 89 ? 25.140 -1.636 -25.673 1.00 61.06 89 VAL A O 1
ATOM 743 N N . GLN A 1 90 ? 24.342 -3.314 -24.417 1.00 55.25 90 GLN A N 1
ATOM 744 C CA . GLN A 1 90 ? 25.596 -4.066 -24.374 1.00 55.25 90 GLN A CA 1
ATOM 745 C C . GLN A 1 90 ? 25.819 -4.823 -25.693 1.00 55.25 90 GLN A C 1
ATOM 747 O O . GLN A 1 90 ? 25.017 -5.669 -26.082 1.00 55.25 90 GLN A O 1
ATOM 752 N N . SER A 1 91 ? 26.909 -4.468 -26.380 1.00 54.03 91 SER A N 1
ATOM 753 C CA . SER A 1 91 ? 27.450 -5.145 -27.561 1.00 54.03 91 SER A CA 1
ATOM 754 C C . SER A 1 91 ? 27.767 -6.614 -27.270 1.00 54.03 91 SER A C 1
ATOM 756 O O . SER A 1 91 ? 28.048 -6.972 -26.129 1.00 54.03 91 SER A O 1
ATOM 758 N N . GLU A 1 92 ? 27.766 -7.432 -28.324 1.00 56.03 92 GLU A N 1
ATOM 759 C CA . GLU A 1 92 ? 27.797 -8.909 -28.363 1.00 56.03 92 GLU A CA 1
ATOM 760 C C . GLU A 1 92 ? 28.911 -9.615 -27.544 1.00 56.03 92 GLU A C 1
ATOM 762 O O . GLU A 1 92 ? 28.915 -10.840 -27.456 1.00 56.03 92 GLU A O 1
ATOM 767 N N . GLU A 1 93 ? 29.825 -8.879 -26.905 1.00 55.44 93 GLU A N 1
ATOM 768 C CA . GLU A 1 93 ? 31.030 -9.391 -26.234 1.00 55.44 93 GLU A CA 1
ATOM 769 C C . GLU A 1 93 ? 30.990 -9.340 -24.689 1.00 55.44 93 GLU A C 1
ATOM 771 O O . GLU A 1 93 ? 31.787 -10.021 -24.041 1.00 55.44 93 GLU A O 1
ATOM 776 N N . G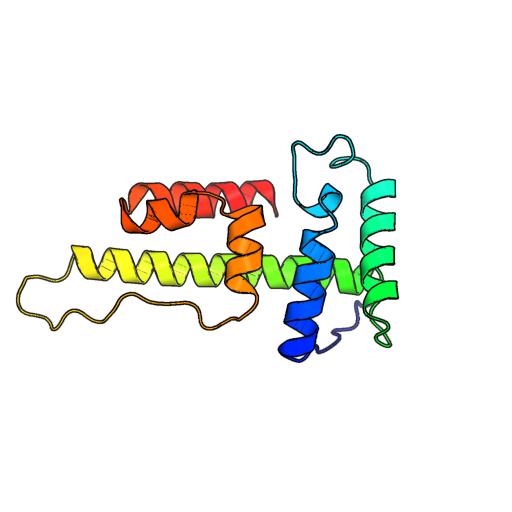LU A 1 94 ? 30.063 -8.603 -24.055 1.00 58.34 94 GLU A N 1
ATOM 777 C CA . GLU A 1 94 ? 29.907 -8.634 -22.588 1.00 58.34 94 GLU A CA 1
ATOM 778 C C . GLU A 1 94 ? 28.936 -9.742 -22.154 1.00 58.34 94 GLU A C 1
ATOM 780 O O . GLU A 1 94 ? 27.789 -9.800 -22.596 1.00 58.34 94 GLU A O 1
ATOM 785 N N . VAL A 1 95 ? 29.387 -10.617 -21.245 1.00 53.59 95 VAL A N 1
ATOM 786 C CA . VAL A 1 95 ? 28.599 -11.722 -20.674 1.00 53.59 95 VAL A CA 1
ATOM 787 C C . VAL A 1 95 ? 27.246 -11.200 -20.187 1.00 53.59 95 VAL A C 1
ATOM 789 O O . VAL A 1 95 ? 27.168 -10.494 -19.180 1.00 53.59 95 VAL A O 1
ATOM 792 N N . ALA A 1 96 ? 26.181 -11.565 -20.905 1.00 56.03 96 ALA A N 1
ATOM 793 C CA . ALA A 1 96 ? 24.818 -11.157 -20.606 1.00 56.03 96 ALA A CA 1
ATOM 794 C C . ALA A 1 96 ? 24.468 -11.493 -19.148 1.00 56.03 96 ALA A C 1
ATOM 796 O O . ALA A 1 96 ? 24.241 -12.649 -18.784 1.00 56.03 96 ALA A O 1
ATOM 797 N N . SER A 1 97 ? 24.430 -10.471 -18.292 1.00 61.59 97 SER A N 1
ATOM 798 C CA . SER A 1 97 ? 23.958 -10.623 -16.920 1.00 61.59 97 SER A CA 1
ATOM 799 C C . SER A 1 97 ? 22.469 -10.963 -16.964 1.00 61.59 97 SER A C 1
ATOM 801 O O . SER A 1 97 ? 21.692 -10.270 -17.626 1.00 61.59 97 SER A O 1
ATOM 803 N N . ALA A 1 98 ? 22.075 -12.051 -16.295 1.00 66.81 98 ALA A N 1
ATOM 804 C CA . ALA A 1 98 ? 20.693 -12.518 -16.292 1.00 66.81 98 ALA A CA 1
ATOM 805 C C . ALA A 1 98 ? 19.715 -11.384 -15.908 1.00 66.81 98 ALA A C 1
ATOM 807 O O . ALA A 1 98 ? 20.035 -10.572 -15.030 1.00 66.81 98 ALA A O 1
ATOM 808 N N . PRO A 1 99 ? 18.514 -11.322 -16.519 1.00 72.06 99 PRO A N 1
ATOM 809 C CA . PRO A 1 99 ? 17.523 -10.304 -16.196 1.00 72.06 99 PRO A CA 1
ATOM 810 C C . PRO A 1 99 ? 17.220 -10.259 -14.696 1.00 72.06 99 PRO A C 1
ATOM 812 O O . PRO A 1 99 ? 17.059 -11.296 -14.051 1.00 72.06 99 PRO A O 1
ATOM 815 N N . TYR A 1 100 ? 17.106 -9.054 -14.137 1.00 82.31 100 TYR A N 1
ATOM 816 C CA . TYR A 1 100 ? 16.728 -8.878 -12.738 1.00 82.31 100 TYR A CA 1
ATOM 817 C C . TYR A 1 100 ? 15.351 -9.492 -12.441 1.00 82.31 100 TYR A C 1
ATOM 819 O O . TYR A 1 100 ? 14.356 -9.139 -13.076 1.00 82.31 100 TYR A O 1
ATOM 827 N N . VAL A 1 101 ? 15.294 -10.350 -11.418 1.00 79.62 101 VAL A N 1
ATOM 828 C CA . VAL A 1 101 ? 14.057 -10.948 -10.900 1.00 79.62 101 VAL A CA 1
ATOM 829 C C . VAL A 1 101 ? 13.834 -10.484 -9.453 1.00 79.62 101 VAL A C 1
ATOM 831 O O . VAL A 1 101 ? 14.707 -10.708 -8.605 1.00 79.62 101 VAL A O 1
ATOM 834 N N . PRO A 1 102 ? 12.688 -9.849 -9.136 1.00 87.38 102 PRO A N 1
ATOM 835 C CA . PRO A 1 102 ? 12.329 -9.500 -7.763 1.00 87.38 102 PRO A CA 1
ATOM 836 C C . PRO A 1 102 ? 12.276 -10.731 -6.856 1.00 87.38 102 PRO A C 1
ATOM 838 O O . PRO A 1 102 ? 11.680 -11.747 -7.203 1.00 87.38 102 PRO A O 1
ATOM 841 N N . LYS A 1 103 ? 12.854 -10.623 -5.656 1.00 88.50 103 LYS A N 1
ATOM 842 C CA . LYS A 1 103 ? 12.876 -11.711 -4.655 1.00 88.50 103 LYS A CA 1
ATOM 843 C C . LYS A 1 103 ? 11.728 -11.640 -3.643 1.00 88.50 103 LYS A C 1
ATOM 845 O O . LYS A 1 103 ? 11.636 -12.474 -2.752 1.00 88.50 103 LYS A O 1
ATOM 850 N N . LEU A 1 104 ? 10.881 -10.619 -3.740 1.00 90.81 104 LEU A N 1
ATOM 851 C CA . LEU A 1 104 ? 9.810 -10.366 -2.781 1.00 90.81 104 LEU A CA 1
ATOM 852 C C . LEU A 1 104 ? 8.634 -11.305 -3.062 1.00 90.81 104 LEU A C 1
ATOM 854 O O . LEU A 1 104 ? 8.011 -11.203 -4.116 1.00 90.81 104 LEU A O 1
ATOM 858 N N . LEU A 1 105 ? 8.287 -12.165 -2.100 1.00 91.44 105 LEU A N 1
ATOM 859 C CA . LEU A 1 105 ? 7.218 -13.167 -2.256 1.00 91.44 105 LEU A CA 1
ATOM 860 C C . LEU A 1 105 ? 5.867 -12.563 -2.667 1.00 91.44 105 LEU A C 1
ATOM 862 O O . LEU A 1 105 ? 5.105 -13.163 -3.416 1.00 91.44 105 LEU A O 1
ATOM 866 N N . TRP A 1 106 ? 5.578 -11.352 -2.195 1.00 93.38 106 TRP A N 1
ATOM 867 C CA . TRP A 1 106 ? 4.329 -10.646 -2.471 1.00 93.38 106 TRP A CA 1
ATOM 868 C C . TRP A 1 106 ? 4.330 -9.875 -3.801 1.00 93.38 106 TRP A C 1
ATOM 870 O O . TRP A 1 106 ? 3.294 -9.326 -4.183 1.00 93.38 106 TRP A O 1
ATOM 880 N N . PHE A 1 107 ? 5.465 -9.802 -4.511 1.00 91.62 107 PHE A N 1
ATOM 881 C CA . PHE A 1 107 ? 5.591 -9.021 -5.746 1.00 91.62 107 PHE A CA 1
ATOM 882 C C . PHE A 1 107 ? 4.603 -9.492 -6.817 1.00 91.62 107 PHE A C 1
ATOM 884 O O . PHE A 1 107 ? 3.895 -8.672 -7.397 1.00 91.62 107 PHE A O 1
ATOM 891 N N . SER A 1 108 ? 4.512 -10.807 -7.031 1.00 88.94 108 SER A N 1
ATOM 892 C CA . SER A 1 108 ? 3.619 -11.418 -8.025 1.00 88.94 108 SER A CA 1
ATOM 893 C C . SER A 1 108 ? 2.142 -11.120 -7.755 1.00 88.94 108 SER A C 1
ATOM 895 O O . SER A 1 108 ? 1.370 -10.907 -8.689 1.00 88.94 108 SER A O 1
ATOM 897 N N . ILE A 1 109 ? 1.749 -11.041 -6.481 1.00 91.62 109 ILE A N 1
ATOM 898 C CA . ILE A 1 109 ? 0.381 -10.700 -6.080 1.00 91.62 109 ILE A CA 1
ATOM 899 C C . ILE A 1 109 ? 0.059 -9.275 -6.525 1.00 91.62 109 ILE A C 1
ATOM 901 O O . ILE A 1 109 ? -0.936 -9.037 -7.207 1.00 91.62 109 ILE A O 1
ATOM 905 N N . LEU A 1 110 ? 0.931 -8.329 -6.188 1.00 90.19 110 LEU A N 1
ATOM 906 C CA . LEU A 1 110 ? 0.752 -6.926 -6.543 1.00 90.19 110 LEU A CA 1
ATOM 907 C C . LEU A 1 110 ? 0.793 -6.682 -8.045 1.00 90.19 110 LEU A C 1
ATOM 909 O O . LEU A 1 110 ? 0.021 -5.866 -8.553 1.00 90.19 110 LEU A O 1
ATOM 913 N N . ASP A 1 111 ? 1.660 -7.405 -8.746 1.00 87.75 111 ASP A N 1
ATOM 914 C CA . ASP A 1 111 ? 1.721 -7.370 -10.198 1.00 87.75 111 ASP A CA 1
ATOM 915 C C . ASP A 1 111 ? 0.405 -7.853 -10.819 1.00 87.75 111 ASP A C 1
ATOM 917 O O . ASP A 1 111 ? -0.174 -7.162 -11.654 1.00 87.75 111 ASP A O 1
ATOM 921 N N . SER A 1 112 ? -0.164 -8.958 -10.325 1.00 85.44 112 SER A N 1
ATOM 922 C CA . SER A 1 112 ? -1.446 -9.472 -10.827 1.00 85.44 112 SER A CA 1
ATOM 923 C C . SER A 1 112 ? -2.615 -8.491 -10.655 1.00 85.44 112 SER A C 1
ATOM 925 O O . SER A 1 112 ? -3.523 -8.462 -11.483 1.00 85.44 112 SER A O 1
ATOM 927 N N . MET A 1 113 ? -2.574 -7.657 -9.611 1.00 86.31 113 MET A N 1
ATOM 928 C CA . MET A 1 113 ? -3.607 -6.665 -9.305 1.00 86.31 113 MET A CA 1
ATOM 929 C C . MET A 1 113 ? -3.422 -5.358 -10.078 1.00 86.31 113 MET A C 1
ATOM 931 O O . MET A 1 113 ? -4.365 -4.815 -10.644 1.00 86.31 113 MET A O 1
ATOM 935 N N . ILE A 1 114 ? -2.207 -4.804 -10.024 1.00 79.50 114 ILE A N 1
ATOM 936 C CA . ILE A 1 114 ? -1.915 -3.425 -10.429 1.00 79.50 114 ILE A CA 1
ATOM 937 C C . ILE A 1 114 ? -1.182 -3.401 -11.773 1.00 79.50 114 ILE A C 1
ATOM 939 O O . ILE A 1 114 ? -1.434 -2.526 -12.601 1.00 79.50 114 ILE A O 1
ATOM 943 N N . GLY A 1 115 ? -0.261 -4.341 -11.994 1.00 68.50 115 GLY A N 1
ATOM 944 C CA . GLY A 1 115 ? 0.497 -4.482 -13.239 1.00 68.50 115 GLY A CA 1
ATOM 945 C C . GLY A 1 115 ? -0.290 -5.146 -14.366 1.00 68.50 115 GLY A C 1
ATOM 946 O O . GLY A 1 115 ? -0.117 -4.776 -15.528 1.00 68.50 115 GLY A O 1
ATOM 947 N N . GLY A 1 116 ? -1.195 -6.074 -14.051 1.00 64.81 116 GLY A N 1
ATOM 948 C CA . GLY A 1 116 ? -1.965 -6.833 -15.036 1.00 64.81 116 GLY A CA 1
ATOM 949 C C . GLY A 1 116 ? -1.066 -7.517 -16.080 1.00 64.81 116 GLY A C 1
ATOM 950 O O . GLY A 1 116 ? 0.067 -7.902 -15.812 1.00 64.81 116 GLY A O 1
ATOM 951 N N . ALA A 1 117 ? -1.522 -7.612 -17.334 1.00 52.41 117 ALA A N 1
ATOM 952 C CA . ALA A 1 117 ? -0.739 -8.151 -18.460 1.00 52.41 117 ALA A CA 1
ATOM 953 C C . ALA A 1 117 ? 0.483 -7.292 -18.865 1.00 52.41 117 ALA A C 1
ATOM 955 O O . ALA A 1 117 ? 1.070 -7.502 -19.928 1.00 52.41 117 ALA A O 1
ATOM 956 N N . ALA A 1 118 ? 0.815 -6.248 -18.109 1.00 49.72 118 ALA A N 1
ATOM 957 C CA . ALA A 1 118 ? 1.776 -5.245 -18.523 1.00 49.72 118 ALA A CA 1
ATOM 958 C C . ALA A 1 118 ? 3.221 -5.622 -18.164 1.00 49.72 118 ALA A C 1
ATOM 960 O O . ALA A 1 118 ? 4.100 -5.350 -18.973 1.00 49.72 118 ALA A O 1
ATOM 961 N N . VAL A 1 119 ? 3.461 -6.361 -17.070 1.00 51.91 119 VAL A N 1
ATOM 962 C CA . VAL A 1 119 ? 4.784 -6.952 -16.778 1.00 51.91 119 VAL A CA 1
ATOM 963 C C . VAL A 1 119 ? 5.138 -8.081 -17.745 1.00 51.91 119 VAL A C 1
ATOM 965 O O . VAL A 1 119 ? 6.260 -8.116 -18.240 1.00 51.91 119 VAL A O 1
ATOM 968 N N . LYS A 1 120 ? 4.171 -8.911 -18.167 1.00 52.03 120 LYS A N 1
ATOM 969 C CA . LYS A 1 120 ? 4.372 -9.849 -19.295 1.00 52.03 120 LY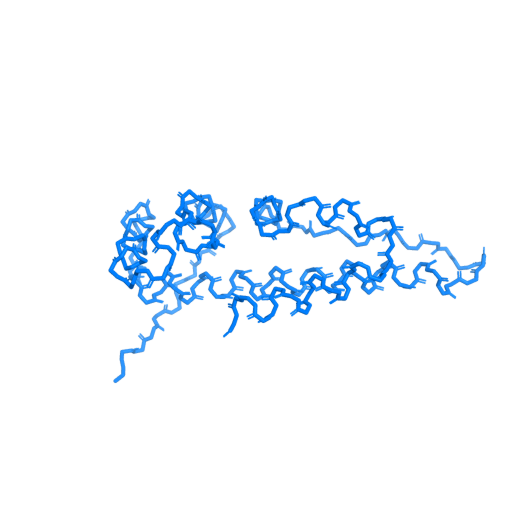S A CA 1
ATOM 970 C C . LYS A 1 120 ? 4.817 -9.139 -20.583 1.00 52.03 120 LYS A C 1
ATOM 972 O O . LYS A 1 120 ? 5.612 -9.694 -21.329 1.00 52.03 120 LYS A O 1
ATOM 977 N N . ARG A 1 121 ? 4.351 -7.904 -20.817 1.00 50.81 121 ARG A N 1
ATOM 978 C CA . ARG A 1 121 ? 4.755 -7.057 -21.957 1.00 50.81 121 ARG A CA 1
ATOM 979 C C . ARG A 1 121 ? 6.082 -6.316 -21.747 1.00 50.81 121 ARG A C 1
ATOM 981 O O . ARG A 1 121 ? 6.682 -5.900 -22.735 1.00 50.81 121 ARG A O 1
ATOM 988 N N . LEU A 1 122 ? 6.573 -6.173 -20.510 1.00 49.53 122 LEU A N 1
ATOM 989 C CA . LEU A 1 122 ? 7.897 -5.587 -20.228 1.00 49.53 122 LEU A CA 1
ATOM 990 C C . LEU A 1 122 ? 9.030 -6.426 -20.816 1.00 49.53 122 LEU A C 1
ATOM 992 O O . LEU A 1 122 ? 10.038 -5.869 -21.238 1.00 49.53 122 LEU A O 1
ATOM 996 N N . TYR A 1 123 ? 8.832 -7.742 -20.897 1.00 47.59 123 TYR A N 1
ATOM 997 C CA . TYR A 1 123 ? 9.740 -8.650 -21.594 1.00 47.59 123 TYR A CA 1
ATOM 998 C C . TYR A 1 123 ? 9.681 -8.502 -23.126 1.00 47.59 123 TYR A C 1
ATOM 1000 O O . TYR A 1 123 ? 10.532 -9.053 -23.812 1.00 47.59 123 TYR A O 1
ATOM 1008 N N . SER A 1 124 ? 8.704 -7.767 -23.676 1.00 50.38 124 SER A N 1
ATOM 1009 C CA . SER A 1 124 ? 8.512 -7.600 -25.125 1.00 50.38 124 SER A CA 1
ATOM 1010 C C . SER A 1 124 ? 8.922 -6.221 -25.660 1.00 50.38 124 SER A C 1
ATOM 1012 O O . SER A 1 124 ? 9.205 -6.112 -26.848 1.00 50.38 124 SER A O 1
ATOM 1014 N N . SER A 1 125 ? 8.934 -5.153 -24.843 1.00 52.53 125 SER A N 1
ATOM 1015 C CA . SER A 1 125 ? 9.394 -3.825 -25.294 1.00 52.53 125 SER A CA 1
ATOM 1016 C C . SER A 1 125 ? 9.708 -2.837 -24.147 1.00 52.53 125 SER A C 1
ATOM 1018 O O . SER A 1 125 ? 8.843 -2.597 -23.295 1.00 52.53 125 SER A O 1
ATOM 1020 N N . PRO A 1 126 ? 10.871 -2.147 -24.173 1.00 55.69 126 PRO A N 1
ATOM 1021 C CA . PRO A 1 126 ? 11.267 -1.121 -23.194 1.00 55.69 126 PRO A CA 1
ATOM 1022 C C . PRO A 1 126 ? 10.326 0.085 -23.090 1.00 55.69 126 PRO A C 1
ATOM 1024 O O . PRO A 1 126 ? 10.200 0.679 -22.021 1.00 55.69 126 PRO A O 1
ATOM 1027 N N . SER A 1 127 ? 9.644 0.448 -24.182 1.00 56.16 127 SER A N 1
ATOM 1028 C CA . SER A 1 127 ? 8.748 1.616 -24.237 1.00 56.16 127 SER A CA 1
ATOM 1029 C C . SER A 1 127 ? 7.508 1.442 -23.345 1.00 56.16 127 SER A C 1
ATOM 1031 O O . SER A 1 127 ? 7.022 2.386 -22.717 1.00 56.16 127 SER A O 1
ATOM 1033 N N . THR A 1 128 ? 7.048 0.197 -23.189 1.00 55.81 128 THR A N 1
ATOM 1034 C CA . THR A 1 128 ? 5.884 -0.143 -22.356 1.00 55.81 128 THR A CA 1
ATOM 1035 C C . THR A 1 128 ? 6.178 0.053 -20.861 1.00 55.81 128 THR A C 1
ATOM 1037 O O . THR A 1 128 ? 5.273 0.362 -20.083 1.00 55.81 128 THR A O 1
ATOM 1040 N N . ALA A 1 129 ? 7.448 -0.047 -20.451 1.00 57.22 129 ALA A N 1
ATOM 1041 C CA . ALA A 1 129 ? 7.872 0.096 -19.059 1.00 57.22 129 ALA A CA 1
ATOM 1042 C C . ALA A 1 129 ? 7.691 1.507 -18.507 1.00 57.22 129 ALA A C 1
ATOM 1044 O O . ALA A 1 129 ? 7.160 1.690 -17.407 1.00 57.22 129 ALA A O 1
ATOM 1045 N N . ASP A 1 130 ? 8.082 2.510 -19.290 1.00 60.12 130 ASP A N 1
ATOM 1046 C CA . ASP A 1 130 ? 7.987 3.909 -18.881 1.00 60.12 130 ASP A CA 1
ATOM 1047 C C . ASP A 1 130 ? 6.547 4.387 -18.759 1.00 60.12 130 ASP A C 1
ATOM 1049 O O . ASP A 1 130 ? 6.206 5.099 -17.807 1.00 60.12 130 ASP A O 1
ATOM 1053 N N . MET A 1 131 ? 5.672 3.937 -19.662 1.00 61.56 131 MET A N 1
ATOM 1054 C CA . MET A 1 131 ? 4.245 4.225 -19.563 1.00 61.56 131 MET A CA 1
ATOM 1055 C C . MET A 1 131 ? 3.637 3.651 -18.285 1.00 61.56 131 MET A C 1
ATOM 1057 O O . MET A 1 131 ? 2.841 4.334 -17.644 1.00 61.56 131 MET A O 1
ATOM 1061 N N . LEU A 1 132 ? 4.014 2.438 -17.874 1.00 60.75 132 LEU A N 1
ATOM 1062 C CA . LEU A 1 132 ? 3.448 1.797 -16.684 1.00 60.75 132 LEU A CA 1
ATOM 1063 C C . LEU A 1 132 ? 3.917 2.449 -15.393 1.00 60.75 132 LEU A C 1
ATOM 1065 O O . LEU A 1 132 ? 3.081 2.805 -14.565 1.00 60.75 132 LEU A O 1
ATOM 1069 N N . VAL A 1 133 ? 5.224 2.675 -15.240 1.00 62.94 133 VAL A N 1
ATOM 1070 C CA . VAL A 1 133 ? 5.767 3.357 -14.057 1.00 62.94 133 VAL A CA 1
ATOM 1071 C C . VAL A 1 133 ? 5.170 4.763 -13.936 1.00 62.94 133 VAL A C 1
ATOM 1073 O O . VAL A 1 133 ? 4.749 5.167 -12.851 1.00 62.94 133 VAL A O 1
ATOM 1076 N N . SER A 1 134 ? 5.047 5.489 -15.050 1.00 64.81 134 SER A N 1
ATOM 1077 C CA . SER A 1 134 ? 4.463 6.837 -15.075 1.00 64.81 134 SER A CA 1
ATOM 1078 C C . SER A 1 134 ? 2.950 6.843 -14.841 1.00 64.81 134 SER A C 1
ATOM 1080 O O . SER A 1 134 ? 2.423 7.732 -14.168 1.00 64.81 134 SER A O 1
ATOM 1082 N N . ARG A 1 135 ? 2.220 5.857 -15.377 1.00 60.72 135 ARG A N 1
ATOM 1083 C CA . ARG A 1 135 ? 0.778 5.693 -15.150 1.00 60.72 135 ARG A CA 1
ATOM 1084 C C . ARG A 1 135 ? 0.516 5.327 -13.694 1.00 60.72 135 ARG A C 1
ATOM 1086 O O . ARG A 1 135 ? -0.290 5.985 -13.054 1.00 60.72 135 ARG A O 1
ATOM 1093 N N . MET A 1 136 ? 1.239 4.367 -13.126 1.00 62.28 136 MET A N 1
ATOM 1094 C CA . MET A 1 136 ? 1.071 3.981 -11.723 1.00 62.28 136 MET A CA 1
ATOM 1095 C C . MET A 1 136 ? 1.432 5.107 -10.752 1.00 62.28 136 MET A C 1
ATOM 1097 O O . MET A 1 136 ? 0.699 5.312 -9.787 1.00 62.28 136 MET A O 1
ATOM 1101 N N . ARG A 1 137 ? 2.486 5.890 -11.027 1.00 63.62 137 ARG A N 1
ATOM 1102 C CA . ARG A 1 137 ? 2.809 7.087 -10.230 1.00 63.62 137 ARG A CA 1
ATOM 1103 C C . ARG A 1 137 ? 1.659 8.091 -10.205 1.00 63.62 137 ARG A C 1
ATOM 1105 O O . ARG A 1 137 ? 1.342 8.582 -9.136 1.00 63.62 137 ARG A O 1
ATOM 1112 N N . ARG A 1 138 ? 1.000 8.347 -11.340 1.00 59.78 138 ARG A N 1
ATOM 1113 C CA . ARG A 1 138 ? -0.167 9.251 -11.410 1.00 59.78 138 ARG A CA 1
ATOM 1114 C C . ARG A 1 138 ? -1.447 8.669 -10.818 1.00 59.78 138 ARG A C 1
ATOM 1116 O O . ARG A 1 138 ? -2.355 9.409 -10.466 1.00 59.78 138 ARG A O 1
ATOM 1123 N N . LEU A 1 139 ? -1.576 7.346 -10.793 1.00 54.25 139 LEU A N 1
ATOM 1124 C CA . LEU A 1 139 ? -2.811 6.684 -10.384 1.00 54.25 139 LEU A CA 1
ATOM 1125 C C . LEU A 1 139 ? -2.864 6.367 -8.883 1.00 54.25 139 LEU A C 1
ATOM 1127 O O . LEU A 1 139 ? -3.979 6.178 -8.389 1.00 54.25 139 LEU A O 1
ATOM 1131 N N . TYR A 1 140 ? -1.715 6.272 -8.204 1.00 56.75 140 TYR A N 1
ATOM 1132 C CA . TYR A 1 140 ? -1.601 5.739 -6.840 1.00 56.75 140 TYR A CA 1
ATOM 1133 C C . TYR A 1 140 ? -0.802 6.613 -5.853 1.00 56.75 140 TYR A C 1
ATOM 1135 O O . TYR A 1 140 ? -0.648 6.197 -4.699 1.00 56.75 140 TYR A O 1
ATOM 1143 N N . PHE A 1 141 ? -0.336 7.790 -6.281 1.00 52.88 141 PHE A N 1
ATOM 1144 C CA . PHE A 1 141 ? 0.200 8.872 -5.446 1.00 52.88 141 PHE A CA 1
ATOM 1145 C C . PHE A 1 141 ? -0.584 10.153 -5.717 1.00 52.88 141 PHE A C 1
ATOM 1147 O O . PHE A 1 141 ? -0.719 10.935 -4.751 1.00 52.88 141 PHE A O 1
#

Radius of gyration: 17.34 Å; chains: 1; bounding box: 49×29×46 Å